Protein AF-J5JBB1-F1 (afdb_monomer_lite)

Organism: Beauveria bassiana (strain ARSEF 2860) (NCBI:txid655819)

Sequence (121 aa):
MDADEDIGGTPPYMPPEYAGGRLRGHLGDVWAAGVTLLIVLRKLKQPVRADYFDLEDVHNEGSEHRSIMNNWLERVAQAKATLDLNEDSIESLVEKMLHEDRSKRISAEEVQKRLLLPDNK

pLDDT: mean 90.48, std 14.46, range [36.69, 98.69]

Radius of gyration: 15.4 Å; chains: 1; bounding box: 36×28×56 Å

Secondary structure (DSSP, 8-state):
--------S-GGG--HHHHHH---SHHHHHHHHHHHHHHHTTSSPPP-GGG---TTGGGSTTSHHHHHHHHHHHHHHHHHTT--TTT-HHHHHHHHHT-SSGGGSPPHHHHHHHHHS----

InterPro domains:
  IPR000719 Protein kinase domain [PF00069] (7-113)
  IPR000719 Protein kinase domain [PS50011] (1-117)
  IPR011009 Protein kinase-like domain superfamily [SSF56112] (8-116)

Structure (mmCIF, N/CA/C/O backbone):
data_AF-J5JBB1-F1
#
_entry.id   AF-J5JBB1-F1
#
loop_
_atom_site.group_PDB
_atom_site.id
_atom_site.type_symbol
_atom_site.label_atom_id
_atom_site.label_alt_id
_atom_site.label_comp_id
_atom_site.label_asym_id
_atom_site.label_entity_id
_atom_site.label_seq_id
_atom_site.pdbx_PDB_ins_code
_atom_site.Cartn_x
_atom_site.Cartn_y
_atom_site.Cartn_z
_atom_site.occupancy
_atom_site.B_iso_or_equiv
_atom_site.auth_seq_id
_atom_site.auth_comp_id
_atom_site.auth_asym_id
_atom_site.auth_atom_id
_atom_site.pdbx_PDB_model_num
ATOM 1 N N . MET A 1 1 ? -4.589 -16.484 -29.857 1.00 36.69 1 MET A N 1
ATOM 2 C CA . MET A 1 1 ? -4.899 -15.045 -29.771 1.00 36.69 1 MET A CA 1
ATOM 3 C C . MET A 1 1 ? -4.692 -14.725 -28.318 1.00 36.69 1 MET A C 1
ATOM 5 O O . MET A 1 1 ? -5.579 -14.964 -27.508 1.00 36.69 1 MET A O 1
ATOM 9 N N . ASP A 1 2 ? -3.448 -14.407 -28.001 1.00 38.59 2 ASP A N 1
ATOM 10 C CA . ASP A 1 2 ? -3.011 -14.117 -26.648 1.00 38.59 2 ASP A CA 1
ATOM 11 C C . ASP A 1 2 ? -3.611 -12.760 -26.306 1.00 38.59 2 ASP A C 1
ATOM 13 O O . ASP A 1 2 ? -3.344 -11.768 -26.983 1.00 38.59 2 ASP A O 1
ATOM 17 N N . ALA A 1 3 ? -4.544 -12.747 -25.358 1.00 42.72 3 ALA A N 1
ATOM 18 C CA . ALA A 1 3 ? -4.923 -11.499 -24.736 1.00 42.72 3 ALA A CA 1
ATOM 19 C C . ALA A 1 3 ? -3.654 -11.012 -24.041 1.00 42.72 3 ALA A C 1
ATOM 21 O O . ALA A 1 3 ? -3.205 -11.657 -23.095 1.00 42.72 3 ALA A O 1
ATOM 22 N N . ASP A 1 4 ? -3.061 -9.933 -24.549 1.00 43.56 4 ASP A N 1
ATOM 23 C CA . ASP A 1 4 ? -2.242 -9.058 -23.724 1.00 43.56 4 ASP A CA 1
ATOM 24 C C . ASP A 1 4 ? -3.078 -8.793 -22.468 1.00 43.56 4 ASP A C 1
ATOM 26 O O . ASP A 1 4 ? -4.082 -8.075 -22.509 1.00 43.56 4 ASP A O 1
ATOM 30 N N . GLU A 1 5 ? -2.752 -9.491 -21.377 1.00 50.41 5 GLU A N 1
ATOM 31 C CA . GLU A 1 5 ? -3.240 -9.159 -20.050 1.00 50.41 5 GLU A CA 1
ATOM 32 C C . GLU A 1 5 ? -2.670 -7.781 -19.762 1.00 50.41 5 GLU A C 1
ATOM 34 O O . GLU A 1 5 ? -1.540 -7.644 -19.298 1.00 50.41 5 GLU A O 1
ATOM 39 N N . ASP A 1 6 ? -3.443 -6.767 -20.140 1.00 54.59 6 ASP A N 1
ATOM 40 C CA . ASP A 1 6 ? -3.139 -5.365 -19.933 1.00 54.59 6 ASP A CA 1
ATOM 41 C C . ASP A 1 6 ? -2.656 -5.225 -18.486 1.00 54.59 6 ASP A C 1
ATOM 43 O O . ASP A 1 6 ? -3.398 -5.526 -17.539 1.00 54.59 6 ASP A O 1
ATOM 47 N N . ILE A 1 7 ? -1.376 -4.883 -18.304 1.00 64.75 7 ILE A N 1
ATOM 48 C CA . ILE A 1 7 ? -0.739 -4.765 -16.991 1.00 64.75 7 ILE A CA 1
ATOM 49 C C . ILE A 1 7 ? -1.318 -3.498 -16.348 1.00 64.75 7 ILE A C 1
ATOM 51 O O . ILE A 1 7 ? -0.702 -2.441 -16.303 1.00 64.75 7 ILE A O 1
ATOM 55 N N . GLY A 1 8 ? -2.561 -3.594 -15.883 1.00 76.69 8 GLY A N 1
ATOM 56 C CA . GLY A 1 8 ? -3.328 -2.489 -15.331 1.00 76.69 8 GLY A CA 1
ATOM 57 C C . GLY A 1 8 ? -3.035 -2.289 -13.851 1.00 76.69 8 GLY A C 1
ATOM 58 O O . GLY A 1 8 ? -2.613 -3.213 -13.151 1.00 76.69 8 GLY A O 1
ATOM 59 N N . GLY A 1 9 ? -3.278 -1.081 -13.359 1.00 84.88 9 GLY A N 1
ATOM 60 C CA . GLY A 1 9 ? -3.105 -0.711 -11.959 1.00 84.88 9 GLY A CA 1
ATOM 61 C C . GLY A 1 9 ? -2.619 0.725 -11.816 1.00 84.88 9 GLY A C 1
ATOM 62 O O . GLY A 1 9 ? -2.216 1.362 -12.787 1.00 84.88 9 GLY A O 1
ATOM 63 N N . THR A 1 10 ? -2.641 1.229 -10.587 1.00 93.94 10 THR A N 1
ATOM 64 C CA . THR A 1 10 ? -2.114 2.557 -10.263 1.00 93.94 10 THR A CA 1
ATOM 65 C C . THR A 1 10 ? -0.826 2.355 -9.460 1.00 93.94 10 THR A C 1
ATOM 67 O O . THR A 1 10 ? -0.921 1.937 -8.305 1.00 93.94 10 THR A O 1
ATOM 70 N N . PRO A 1 11 ? 0.371 2.606 -10.031 1.00 96.12 11 PRO A N 1
ATOM 71 C CA . PRO A 1 11 ? 1.648 2.153 -9.467 1.00 96.12 11 PRO A CA 1
ATOM 72 C C . PRO A 1 11 ? 1.868 2.467 -7.975 1.00 96.12 11 PRO A C 1
ATOM 74 O O . PRO A 1 11 ? 2.176 1.540 -7.226 1.00 96.12 11 PRO A O 1
ATOM 77 N N . PRO A 1 12 ? 1.590 3.687 -7.470 1.00 97.69 12 PRO A N 1
ATOM 78 C CA . PRO A 1 12 ? 1.727 4.002 -6.040 1.00 97.69 12 PRO A CA 1
ATOM 79 C C . PRO A 1 12 ? 0.879 3.146 -5.076 1.00 97.69 12 PRO A C 1
ATOM 81 O O . PRO A 1 12 ? 1.074 3.187 -3.864 1.00 97.69 12 PRO A O 1
ATOM 84 N N . TYR A 1 13 ? -0.087 2.381 -5.575 1.00 97.75 13 TYR A N 1
ATOM 85 C CA . TYR A 1 13 ? -0.957 1.531 -4.762 1.00 97.75 13 TYR A CA 1
ATOM 86 C C . TYR A 1 13 ? -0.578 0.049 -4.846 1.00 97.75 13 TYR A C 1
ATOM 88 O O . TYR A 1 13 ? -1.204 -0.779 -4.185 1.00 97.75 13 TYR A O 1
ATOM 96 N N . MET A 1 14 ? 0.447 -0.296 -5.629 1.00 96.56 14 MET A N 1
ATOM 97 C CA . MET A 1 14 ? 0.916 -1.673 -5.740 1.00 96.56 14 MET A CA 1
ATOM 98 C C . MET A 1 14 ? 1.646 -2.102 -4.458 1.00 96.56 14 MET A C 1
ATOM 100 O O . MET A 1 14 ? 2.406 -1.314 -3.885 1.00 96.56 14 MET A O 1
ATOM 104 N N . PRO A 1 15 ? 1.436 -3.345 -3.996 1.00 96.88 15 PRO A N 1
ATOM 105 C CA . PRO A 1 15 ? 2.068 -3.849 -2.786 1.00 96.88 15 PRO A CA 1
ATOM 106 C C . PRO A 1 15 ? 3.540 -4.231 -3.034 1.00 96.88 15 PRO A C 1
ATOM 108 O O . PRO A 1 15 ? 3.915 -4.495 -4.180 1.00 96.88 15 PRO A O 1
ATOM 111 N N . PRO A 1 16 ? 4.388 -4.311 -1.990 1.00 96.50 16 PRO A N 1
ATOM 112 C CA . PRO A 1 16 ? 5.824 -4.570 -2.133 1.00 96.50 16 PRO A CA 1
ATOM 113 C C . PRO A 1 16 ? 6.124 -5.884 -2.864 1.00 96.50 16 PRO A C 1
ATOM 115 O O . PRO A 1 16 ? 7.029 -5.946 -3.696 1.00 96.50 16 PRO A O 1
ATOM 118 N N . GLU A 1 17 ? 5.319 -6.925 -2.630 1.00 95.31 17 GLU A N 1
ATOM 119 C CA . GLU A 1 17 ? 5.484 -8.224 -3.284 1.00 95.31 17 GLU A CA 1
ATOM 120 C C . GLU A 1 17 ? 5.250 -8.201 -4.805 1.00 95.31 17 GLU A C 1
ATOM 122 O O . GLU A 1 17 ? 5.654 -9.138 -5.502 1.00 95.31 17 GLU A O 1
ATOM 127 N N . TYR A 1 18 ? 4.626 -7.144 -5.341 1.00 94.81 18 TYR A N 1
ATOM 128 C CA . TYR A 1 18 ? 4.424 -7.016 -6.780 1.00 94.81 18 TYR A CA 1
ATOM 129 C C . TYR A 1 18 ? 5.767 -6.999 -7.507 1.00 94.81 18 TYR A C 1
ATOM 131 O O . TYR A 1 18 ? 5.954 -7.707 -8.494 1.00 94.81 18 TYR A O 1
ATOM 139 N N . ALA A 1 19 ? 6.736 -6.274 -6.958 1.00 91.44 19 ALA A N 1
ATOM 140 C CA . ALA A 1 19 ? 8.038 -6.078 -7.564 1.00 91.44 19 ALA A CA 1
ATOM 141 C C . ALA A 1 19 ? 8.788 -7.417 -7.767 1.00 91.44 19 ALA A C 1
ATOM 143 O O . ALA A 1 19 ? 9.354 -7.656 -8.833 1.00 91.44 19 ALA A O 1
ATOM 144 N N . GLY A 1 20 ? 8.748 -8.319 -6.780 1.00 84.19 20 GLY A N 1
ATOM 145 C CA . GLY A 1 20 ? 9.488 -9.591 -6.802 1.00 84.19 20 GLY A CA 1
ATOM 146 C C . GLY A 1 20 ? 8.796 -10.761 -7.510 1.00 84.19 20 GLY A C 1
ATOM 147 O O . GLY A 1 20 ? 9.466 -11.719 -7.879 1.00 84.19 20 GLY A O 1
ATOM 148 N N . GLY A 1 21 ? 7.474 -10.718 -7.705 1.00 83.31 21 GLY A N 1
ATOM 149 C CA . GLY A 1 21 ? 6.751 -11.888 -8.221 1.00 83.31 21 GLY A CA 1
ATOM 150 C C . GLY A 1 21 ? 5.449 -11.603 -8.954 1.00 83.31 21 GLY A C 1
ATOM 151 O O . GLY A 1 21 ? 4.648 -12.522 -9.105 1.00 83.31 21 GLY A O 1
ATOM 152 N N . ARG A 1 22 ? 5.191 -10.348 -9.358 1.00 86.31 22 ARG A N 1
ATOM 153 C CA . ARG A 1 22 ? 3.920 -9.923 -9.981 1.00 86.31 22 ARG A CA 1
ATOM 154 C C . ARG A 1 22 ? 2.695 -10.277 -9.127 1.00 86.31 22 ARG A C 1
ATOM 156 O O . ARG A 1 22 ? 1.583 -10.385 -9.638 1.00 86.31 22 ARG A O 1
ATOM 163 N N . LEU A 1 23 ? 2.885 -10.460 -7.818 1.00 85.38 23 LEU A N 1
ATOM 164 C CA . LEU A 1 23 ? 1.833 -10.936 -6.930 1.00 85.38 23 LEU A CA 1
ATOM 165 C C . LEU A 1 23 ? 0.766 -9.855 -6.741 1.00 85.38 23 LEU A C 1
ATOM 167 O O . LEU A 1 23 ? 1.059 -8.716 -6.380 1.00 85.38 23 LEU A O 1
ATOM 171 N N . ARG A 1 24 ? -0.485 -10.249 -6.990 1.00 81.75 24 ARG A N 1
ATOM 172 C CA . ARG A 1 24 ? -1.697 -9.424 -6.893 1.00 81.75 24 ARG A CA 1
ATOM 173 C C . ARG A 1 24 ? -2.796 -10.175 -6.125 1.00 81.75 24 ARG A C 1
ATOM 175 O O . ARG A 1 24 ? -2.579 -11.271 -5.595 1.00 81.75 24 ARG A O 1
ATOM 182 N N . GLY A 1 25 ? -3.980 -9.572 -6.049 1.00 89.69 25 GLY A N 1
ATOM 183 C CA . GLY A 1 25 ? -5.189 -10.156 -5.467 1.00 89.69 25 GLY A CA 1
ATOM 184 C C . GLY A 1 25 ? -5.588 -9.497 -4.150 1.00 89.69 25 GLY A C 1
ATOM 185 O O . GLY A 1 25 ? -5.061 -8.450 -3.790 1.00 89.69 25 GLY A O 1
ATOM 186 N N . HIS A 1 26 ? -6.474 -10.150 -3.399 1.00 94.88 26 HIS A N 1
ATOM 187 C CA . HIS A 1 26 ? -7.186 -9.537 -2.269 1.00 94.88 26 HIS A CA 1
ATOM 188 C C . HIS A 1 26 ? -6.292 -8.871 -1.213 1.00 94.88 26 HIS A C 1
ATOM 190 O O . HIS A 1 26 ? -6.636 -7.823 -0.680 1.00 94.88 26 HIS A O 1
ATOM 196 N N . LEU A 1 27 ? -5.124 -9.445 -0.911 1.00 96.50 27 LEU A N 1
ATOM 197 C CA . LEU A 1 27 ? -4.185 -8.835 0.039 1.00 96.50 27 LEU A CA 1
ATOM 198 C C . LEU A 1 27 ? -3.459 -7.613 -0.548 1.00 96.50 27 LEU A C 1
ATOM 200 O O . LEU A 1 27 ? -3.069 -6.722 0.202 1.00 96.50 27 LEU A O 1
ATOM 204 N N . GLY A 1 28 ? -3.284 -7.548 -1.868 1.00 96.38 28 GLY A N 1
ATOM 205 C CA . GLY A 1 28 ? -2.816 -6.347 -2.561 1.00 96.38 28 GLY A CA 1
ATOM 206 C C . GLY A 1 28 ? -3.861 -5.230 -2.533 1.00 96.38 28 GLY A C 1
ATOM 207 O O . GLY A 1 28 ? -3.508 -4.081 -2.291 1.00 96.38 28 GLY A O 1
ATOM 208 N N . ASP A 1 29 ? -5.148 -5.566 -2.656 1.00 96.62 29 ASP A N 1
ATOM 209 C CA . ASP A 1 29 ? -6.237 -4.585 -2.525 1.00 96.62 29 ASP A CA 1
ATOM 210 C C . ASP A 1 29 ? -6.288 -3.988 -1.108 1.00 96.62 29 ASP A C 1
ATOM 212 O O . ASP A 1 29 ? -6.469 -2.782 -0.939 1.00 96.62 29 ASP A O 1
ATOM 216 N N . VAL A 1 30 ? -6.057 -4.811 -0.076 1.00 98.25 30 VAL A N 1
ATOM 217 C CA . VAL A 1 30 ? -5.938 -4.339 1.317 1.00 98.25 30 VAL A CA 1
ATOM 218 C C . VAL A 1 30 ? -4.763 -3.374 1.483 1.00 98.25 30 VAL A C 1
ATOM 220 O O . VAL A 1 30 ? -4.909 -2.348 2.148 1.00 98.25 30 VAL A O 1
ATOM 223 N N . TRP A 1 31 ? -3.619 -3.659 0.856 1.00 98.31 31 TRP A N 1
ATOM 224 C CA . TRP A 1 31 ? -2.481 -2.738 0.853 1.00 98.31 31 TRP A CA 1
ATOM 225 C C . TRP A 1 31 ? -2.846 -1.398 0.200 1.00 98.31 31 TRP A C 1
ATOM 227 O O . TRP A 1 31 ? -2.651 -0.343 0.804 1.00 98.31 31 TRP A O 1
ATOM 237 N N . ALA A 1 32 ? -3.436 -1.432 -0.998 1.00 98.25 32 ALA A N 1
ATOM 238 C CA . ALA A 1 32 ? -3.874 -0.238 -1.721 1.00 98.25 32 ALA A CA 1
ATOM 239 C C . ALA A 1 32 ? -4.861 0.612 -0.897 1.00 98.25 32 ALA A C 1
ATOM 241 O O . ALA A 1 32 ? -4.744 1.843 -0.836 1.00 98.25 32 ALA A O 1
ATOM 242 N N . ALA A 1 33 ? -5.801 -0.039 -0.207 1.00 98.06 33 ALA A N 1
ATOM 243 C CA . ALA A 1 33 ? -6.713 0.619 0.720 1.00 98.06 33 ALA A CA 1
ATOM 244 C C . ALA A 1 33 ? -5.967 1.252 1.909 1.00 98.06 33 ALA A C 1
ATOM 246 O O . ALA A 1 33 ? -6.264 2.388 2.275 1.00 98.06 33 ALA A O 1
ATOM 247 N N . GLY A 1 34 ? -4.956 0.581 2.468 1.00 98.38 34 GLY A N 1
ATOM 248 C CA . GLY A 1 34 ? -4.124 1.119 3.550 1.00 98.38 34 GLY A CA 1
ATOM 249 C C . GLY A 1 34 ? -3.354 2.376 3.131 1.00 98.38 34 GLY A C 1
ATOM 250 O O . GLY A 1 34 ? -3.371 3.377 3.847 1.00 98.38 34 GLY A O 1
ATOM 251 N N . VAL A 1 35 ? -2.756 2.374 1.932 1.00 98.69 35 VAL A N 1
ATOM 252 C CA . VAL A 1 35 ? -2.081 3.556 1.359 1.00 98.69 35 VAL A CA 1
ATOM 253 C C . VAL A 1 35 ? -3.074 4.705 1.181 1.00 98.69 35 VAL A C 1
ATOM 255 O O . VAL A 1 35 ? -2.777 5.851 1.516 1.00 98.69 35 VAL A O 1
ATOM 258 N N . THR A 1 36 ? -4.282 4.399 0.705 1.00 98.62 36 THR A N 1
ATOM 259 C CA . THR A 1 36 ? -5.358 5.389 0.563 1.00 98.62 36 THR A CA 1
ATOM 260 C C . THR A 1 36 ? -5.752 5.986 1.915 1.00 98.62 36 THR A C 1
ATOM 262 O O . THR A 1 36 ? -5.894 7.203 2.028 1.00 98.62 36 THR A O 1
ATOM 265 N N . LEU A 1 37 ? -5.870 5.164 2.960 1.00 98.12 37 LEU A N 1
ATOM 266 C CA . LEU A 1 37 ? -6.195 5.633 4.306 1.00 98.12 37 LEU A CA 1
ATOM 267 C C . LEU A 1 37 ? -5.087 6.503 4.905 1.00 98.12 37 LEU A C 1
ATOM 269 O O . LEU A 1 37 ? -5.409 7.528 5.498 1.00 98.12 37 LEU A O 1
ATOM 273 N N . LEU A 1 38 ? -3.803 6.200 4.679 1.00 98.62 38 LEU A N 1
ATOM 274 C CA . LEU A 1 38 ? -2.718 7.110 5.075 1.00 98.62 38 LEU A CA 1
ATOM 275 C C . LEU A 1 38 ? -2.873 8.505 4.450 1.00 98.62 38 LEU A C 1
ATOM 277 O O . LEU A 1 38 ? -2.565 9.507 5.099 1.00 98.62 38 LEU A O 1
ATOM 281 N N . ILE A 1 39 ? -3.361 8.587 3.208 1.00 98.56 39 ILE A N 1
ATOM 282 C CA . ILE A 1 39 ? -3.619 9.864 2.528 1.00 98.56 39 ILE A CA 1
ATOM 283 C C . ILE A 1 39 ? -4.825 10.580 3.144 1.00 98.56 39 ILE A C 1
ATOM 285 O O . ILE A 1 39 ? -4.745 11.772 3.444 1.00 98.56 39 ILE A O 1
ATOM 289 N N . VAL A 1 40 ? -5.926 9.863 3.380 1.00 98.25 40 VAL A N 1
ATOM 290 C CA . VAL A 1 40 ? -7.143 10.419 3.999 1.00 98.25 40 VAL A CA 1
ATOM 291 C C . VAL A 1 40 ? -6.863 10.943 5.412 1.00 98.25 40 VAL A C 1
ATOM 293 O O . VAL A 1 40 ? -7.289 12.046 5.753 1.00 98.25 40 VAL A O 1
ATOM 296 N N . LEU A 1 41 ? -6.071 10.207 6.194 1.00 97.00 41 LEU A N 1
ATOM 297 C CA . LEU A 1 41 ? -5.604 10.587 7.532 1.00 97.00 41 LEU A CA 1
ATOM 298 C C . LEU A 1 41 ? -4.498 11.656 7.504 1.00 97.00 41 LEU A C 1
ATOM 300 O O . LEU A 1 41 ? -4.020 12.084 8.551 1.00 97.00 41 LEU A O 1
ATOM 304 N N . ARG A 1 42 ? -4.085 12.108 6.311 1.00 97.69 42 ARG A N 1
ATOM 305 C CA . ARG A 1 42 ? -3.044 13.125 6.083 1.00 97.69 42 ARG A CA 1
ATOM 306 C C . ARG A 1 42 ? -1.659 12.748 6.625 1.00 97.69 42 ARG A C 1
ATOM 308 O O . ARG A 1 42 ? -0.810 13.623 6.785 1.00 97.69 42 ARG A O 1
ATOM 315 N N . LYS A 1 43 ? -1.411 11.456 6.853 1.00 98.19 43 LYS A N 1
ATOM 316 C CA . LYS A 1 43 ? -0.101 10.897 7.233 1.00 98.19 43 LYS A CA 1
ATOM 317 C C . LYS A 1 43 ? 0.828 10.780 6.027 1.00 98.19 43 LYS A C 1
ATOM 319 O O . LYS A 1 43 ? 2.042 10.882 6.160 1.00 98.19 43 LYS A O 1
ATOM 324 N N . LEU A 1 44 ? 0.253 10.609 4.835 1.00 98.38 44 LEU A N 1
ATOM 325 C CA . LEU A 1 44 ? 0.973 10.532 3.569 1.00 98.38 44 LEU A CA 1
ATOM 326 C C . LEU A 1 44 ? 0.405 11.549 2.573 1.00 98.38 44 LEU A C 1
ATOM 328 O O . LEU A 1 44 ? -0.805 11.702 2.433 1.00 98.38 44 LEU A O 1
ATOM 332 N N . LYS A 1 45 ? 1.273 12.260 1.850 1.00 97.75 45 LYS A N 1
ATOM 333 C CA . LYS A 1 45 ? 0.828 13.114 0.737 1.00 97.75 45 LYS A CA 1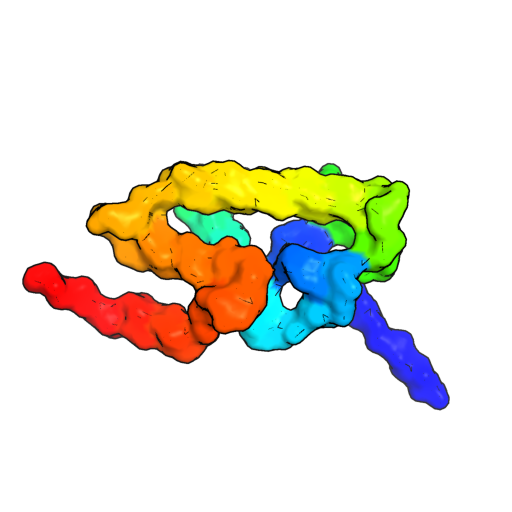
ATOM 334 C C . LYS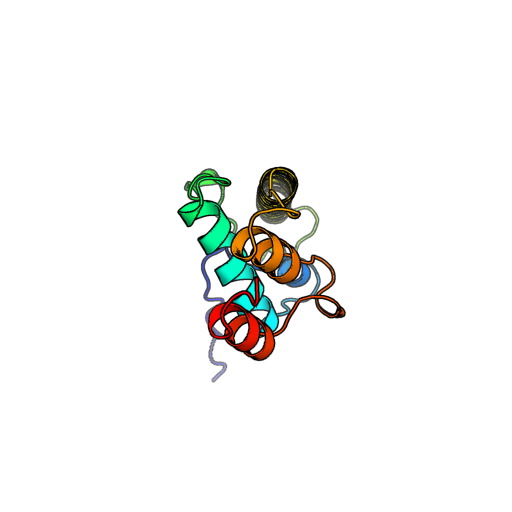 A 1 45 ? 0.408 12.246 -0.447 1.00 97.75 45 LYS A C 1
ATOM 336 O O . LYS A 1 45 ? 1.049 11.233 -0.714 1.00 97.75 45 LYS A O 1
ATOM 341 N N . GLN A 1 46 ? -0.609 12.690 -1.184 1.00 96.81 46 GLN A N 1
ATOM 342 C CA . GLN A 1 46 ? -1.018 12.044 -2.433 1.00 96.81 46 GLN A CA 1
ATOM 343 C C . GLN A 1 46 ? 0.177 11.864 -3.389 1.00 96.81 46 GLN A C 1
ATOM 345 O O . GLN A 1 46 ? 1.049 12.744 -3.432 1.00 96.81 46 GLN A O 1
ATOM 350 N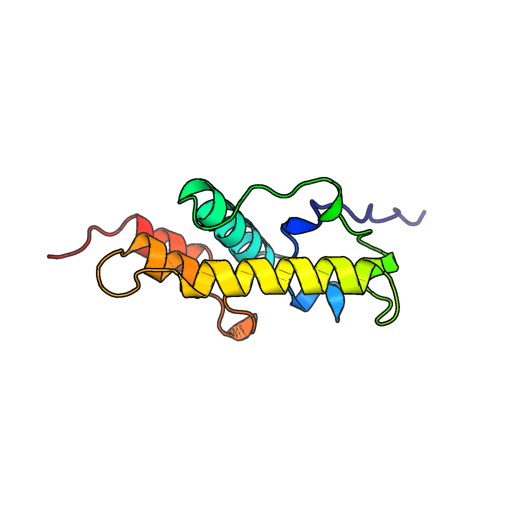 N . PRO A 1 47 ? 0.230 10.754 -4.144 1.00 96.94 47 PRO A N 1
ATOM 351 C CA . PRO A 1 47 ? 1.309 10.527 -5.090 1.00 96.94 47 PRO A CA 1
ATOM 352 C C . PRO A 1 47 ? 1.306 11.601 -6.177 1.00 96.94 47 PRO A C 1
ATOM 354 O O . PRO A 1 47 ? 0.255 12.016 -6.672 1.00 96.94 47 PRO A O 1
ATOM 357 N N . VAL A 1 48 ? 2.497 12.036 -6.566 1.00 96.12 48 VAL A N 1
ATOM 358 C CA . VAL A 1 48 ? 2.708 12.922 -7.718 1.00 96.12 48 VAL A CA 1
ATOM 359 C C . VAL A 1 48 ? 3.267 12.121 -8.885 1.00 96.12 48 VAL A C 1
ATOM 361 O O . VAL A 1 48 ? 3.652 10.974 -8.714 1.00 96.12 48 VAL A O 1
ATOM 364 N N . ARG A 1 49 ? 3.366 12.716 -10.080 1.00 93.62 49 ARG A N 1
ATOM 365 C CA . ARG A 1 49 ? 3.876 12.026 -11.281 1.00 93.62 49 ARG A CA 1
ATOM 366 C C . ARG A 1 49 ? 5.226 11.324 -11.064 1.00 93.62 49 ARG A C 1
ATOM 368 O O . ARG A 1 49 ? 5.424 10.253 -11.616 1.00 93.62 49 ARG A O 1
ATOM 375 N N . ALA A 1 50 ? 6.118 11.903 -10.259 1.00 93.31 50 ALA A N 1
ATOM 376 C CA . ALA A 1 50 ? 7.423 11.314 -9.941 1.00 93.31 50 ALA A CA 1
ATOM 377 C C . ALA A 1 50 ? 7.338 9.996 -9.143 1.00 93.31 50 ALA A C 1
ATOM 379 O O . ALA A 1 50 ? 8.310 9.256 -9.095 1.00 93.31 50 ALA A O 1
ATOM 380 N N . ASP A 1 51 ? 6.182 9.699 -8.545 1.00 96.00 51 ASP A N 1
ATOM 381 C CA . ASP A 1 51 ? 5.928 8.469 -7.790 1.00 96.00 51 ASP A CA 1
ATOM 382 C C . ASP A 1 51 ? 5.361 7.343 -8.673 1.00 96.00 51 ASP A C 1
ATOM 384 O O . ASP A 1 51 ? 5.124 6.234 -8.195 1.00 96.00 51 ASP A O 1
ATOM 388 N N . TYR A 1 52 ? 5.104 7.616 -9.957 1.00 96.38 52 TYR A N 1
ATOM 389 C CA . TYR A 1 52 ? 4.579 6.628 -10.893 1.00 96.38 52 TYR A CA 1
ATOM 390 C C . TYR A 1 52 ? 5.735 5.881 -11.547 1.00 96.38 52 TYR A C 1
ATOM 392 O O . TYR A 1 52 ? 6.603 6.477 -12.183 1.00 96.38 52 TYR A O 1
ATOM 400 N N . PHE A 1 53 ? 5.704 4.563 -11.412 1.00 95.94 53 PHE A N 1
ATOM 401 C CA . PHE A 1 53 ? 6.639 3.648 -12.045 1.00 95.94 53 PHE A CA 1
ATOM 402 C C . PHE A 1 53 ? 5.926 2.778 -13.077 1.00 95.94 53 PHE A C 1
ATOM 404 O O . PHE A 1 53 ? 4.720 2.549 -12.987 1.00 95.94 53 PHE A O 1
ATOM 411 N N . ASP A 1 54 ? 6.678 2.297 -14.058 1.00 95.44 54 ASP A N 1
ATOM 412 C CA . ASP A 1 54 ? 6.173 1.366 -15.052 1.00 95.44 54 ASP A CA 1
ATOM 413 C C . ASP A 1 54 ? 5.946 -0.012 -14.416 1.00 95.44 54 ASP A C 1
ATOM 415 O O . ASP A 1 54 ? 6.826 -0.552 -13.744 1.00 95.44 54 ASP A O 1
ATOM 419 N N . LEU A 1 55 ? 4.745 -0.567 -14.582 1.00 93.44 55 LEU A N 1
ATOM 420 C CA . LEU A 1 55 ? 4.350 -1.819 -13.935 1.00 93.44 55 LEU A CA 1
ATOM 421 C C . LEU A 1 55 ? 5.009 -3.058 -14.545 1.00 93.44 55 LEU A C 1
ATOM 423 O O . LEU A 1 55 ? 4.928 -4.121 -13.930 1.00 93.44 55 LEU A O 1
ATOM 427 N N . GLU A 1 56 ? 5.618 -2.944 -15.721 1.00 93.25 56 GLU A N 1
ATOM 428 C CA . GLU A 1 56 ? 6.348 -4.018 -16.380 1.00 93.25 56 GLU A CA 1
ATOM 429 C C . GLU A 1 56 ? 7.846 -3.932 -16.064 1.00 93.25 56 GLU A C 1
ATOM 431 O O . GLU A 1 56 ? 8.441 -4.913 -15.606 1.00 93.25 56 GLU A O 1
ATOM 436 N N . ASP A 1 57 ? 8.450 -2.751 -16.210 1.00 94.56 57 ASP A N 1
ATOM 437 C CA . ASP A 1 57 ? 9.887 -2.563 -15.971 1.00 94.56 57 ASP A CA 1
ATOM 438 C C . ASP A 1 57 ? 10.245 -2.520 -14.479 1.00 94.56 57 ASP A C 1
ATOM 440 O O . ASP A 1 57 ? 11.401 -2.714 -14.094 1.00 94.56 57 ASP A O 1
ATOM 444 N N . VAL A 1 58 ? 9.259 -2.363 -13.587 1.00 95.12 58 VAL A N 1
ATOM 445 C CA . VAL A 1 58 ? 9.509 -2.504 -12.149 1.00 95.12 58 VAL A CA 1
ATOM 446 C C . VAL A 1 58 ? 10.084 -3.874 -11.814 1.00 95.12 58 VAL A C 1
ATOM 448 O O . VAL A 1 58 ? 10.822 -3.974 -10.848 1.00 95.12 58 VAL A O 1
ATOM 451 N N . HIS A 1 59 ? 9.827 -4.930 -12.592 1.00 93.38 59 HIS A N 1
ATOM 452 C CA . HIS A 1 59 ? 10.343 -6.278 -12.315 1.00 93.38 59 HIS A CA 1
ATOM 453 C C . HIS A 1 59 ? 11.850 -6.431 -12.543 1.00 93.38 59 HIS A C 1
ATOM 455 O O . HIS A 1 59 ? 12.451 -7.356 -12.001 1.00 93.38 59 HIS A O 1
ATOM 461 N N . ASN A 1 60 ? 12.470 -5.506 -13.268 1.00 94.94 60 ASN A N 1
ATOM 462 C CA . ASN A 1 60 ? 13.913 -5.434 -13.405 1.00 94.94 60 ASN A CA 1
ATOM 463 C C . ASN A 1 60 ? 14.519 -4.766 -12.160 1.00 94.94 60 ASN A C 1
ATOM 465 O O . ASN A 1 60 ? 14.318 -3.579 -11.929 1.00 94.94 60 ASN A O 1
ATOM 469 N N . GLU A 1 61 ? 15.262 -5.514 -11.339 1.00 93.06 61 GLU A N 1
ATOM 470 C CA . GLU A 1 61 ? 15.804 -5.005 -10.067 1.00 93.06 61 GLU A CA 1
ATOM 471 C C . GLU A 1 61 ? 16.721 -3.781 -10.227 1.00 93.06 61 GLU A C 1
ATOM 473 O O . GLU A 1 61 ? 16.812 -2.960 -9.317 1.00 93.06 61 GLU A O 1
ATOM 478 N N . GLY A 1 62 ? 17.378 -3.639 -11.381 1.00 95.00 62 GLY A N 1
ATOM 479 C CA . GLY A 1 62 ? 18.258 -2.508 -11.676 1.00 95.00 62 GLY A CA 1
ATOM 480 C C . GLY A 1 62 ? 17.563 -1.303 -12.312 1.00 95.00 62 GLY A C 1
ATOM 481 O O . GLY A 1 62 ? 18.244 -0.322 -12.609 1.00 95.00 62 GLY A O 1
ATOM 482 N N . SER A 1 63 ? 16.253 -1.362 -12.575 1.00 97.12 63 SER A N 1
ATOM 483 C CA . SER A 1 63 ? 15.559 -0.284 -13.282 1.00 97.12 63 SER A CA 1
ATOM 484 C C . SER A 1 63 ? 15.330 0.954 -12.415 1.00 97.12 63 SER A C 1
ATOM 486 O O . SER A 1 63 ? 15.233 0.908 -11.181 1.00 97.12 63 SER A O 1
ATOM 488 N N . GLU A 1 64 ? 15.181 2.099 -13.082 1.00 97.69 64 GLU A N 1
ATOM 489 C CA . GLU A 1 64 ? 14.722 3.324 -12.427 1.00 97.69 64 GLU A CA 1
ATOM 490 C C . GLU A 1 64 ? 13.325 3.115 -11.823 1.00 97.69 64 GLU A C 1
ATOM 492 O O . GLU A 1 64 ? 13.058 3.559 -10.710 1.00 97.69 64 GLU A O 1
ATOM 497 N N . HIS A 1 65 ? 12.458 2.352 -12.494 1.00 97.25 65 HIS A N 1
ATOM 498 C CA . HIS A 1 65 ? 11.111 2.040 -12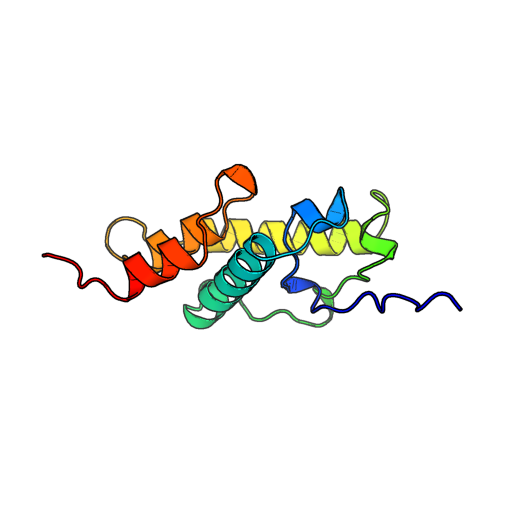.020 1.00 97.25 65 HIS A CA 1
ATOM 499 C C . HIS A 1 65 ? 11.107 1.207 -10.733 1.00 97.25 65 HIS A C 1
ATOM 501 O O . HIS A 1 65 ? 10.323 1.501 -9.826 1.00 97.25 65 HIS A O 1
ATOM 507 N N . ARG A 1 66 ? 12.037 0.252 -10.583 1.00 97.31 66 ARG A N 1
ATOM 508 C CA . ARG A 1 66 ? 12.285 -0.418 -9.298 1.00 97.31 66 ARG A CA 1
ATOM 509 C C . ARG A 1 66 ? 12.682 0.575 -8.212 1.00 97.31 66 ARG A C 1
ATOM 511 O O . ARG A 1 66 ? 12.152 0.515 -7.103 1.00 97.31 66 ARG A O 1
ATOM 518 N N . SER A 1 67 ? 13.591 1.493 -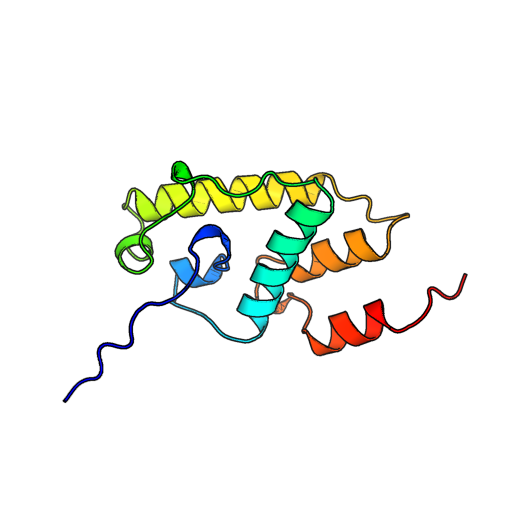8.524 1.00 98.12 67 SER A N 1
ATOM 519 C CA . SER A 1 67 ? 14.052 2.505 -7.569 1.00 98.12 67 SER A CA 1
ATOM 520 C C . SER A 1 67 ? 12.928 3.463 -7.155 1.00 98.12 67 SER A C 1
ATOM 522 O O . SER A 1 67 ? 12.784 3.757 -5.971 1.00 98.12 67 SER A O 1
ATOM 524 N N . ILE A 1 68 ? 12.081 3.895 -8.096 1.00 98.38 68 ILE A N 1
ATOM 525 C CA . ILE A 1 68 ? 10.899 4.726 -7.823 1.00 98.38 68 ILE A CA 1
ATOM 526 C C . ILE A 1 68 ? 9.927 3.985 -6.898 1.00 98.38 68 ILE A C 1
ATOM 528 O O . ILE A 1 68 ? 9.496 4.556 -5.896 1.00 98.38 68 ILE A O 1
ATOM 532 N N . MET A 1 69 ? 9.625 2.711 -7.178 1.00 97.75 69 MET A N 1
ATOM 533 C CA . MET A 1 69 ? 8.764 1.905 -6.307 1.00 97.75 69 MET A CA 1
ATOM 534 C C . MET A 1 69 ? 9.347 1.789 -4.894 1.00 97.75 69 MET A C 1
ATOM 536 O O . MET A 1 69 ? 8.634 2.036 -3.925 1.00 97.75 69 MET A O 1
ATOM 540 N N . ASN A 1 70 ? 10.637 1.475 -4.762 1.00 97.75 70 ASN A N 1
ATOM 541 C CA . ASN A 1 70 ? 11.293 1.358 -3.457 1.00 97.75 70 ASN A CA 1
ATOM 542 C C . ASN A 1 70 ? 11.257 2.681 -2.675 1.00 97.75 70 ASN A C 1
ATOM 544 O O . ASN A 1 70 ? 10.912 2.686 -1.496 1.00 97.75 70 ASN A O 1
ATOM 548 N N . ASN A 1 71 ? 11.527 3.811 -3.334 1.00 98.38 71 ASN A N 1
ATOM 549 C CA . ASN A 1 71 ? 11.440 5.137 -2.715 1.00 98.38 71 ASN A CA 1
ATOM 550 C C . ASN A 1 71 ? 10.011 5.472 -2.259 1.00 98.38 71 ASN A C 1
ATOM 552 O O . ASN A 1 71 ? 9.812 6.097 -1.216 1.00 98.38 71 ASN A O 1
ATOM 556 N N . TRP A 1 72 ? 9.001 5.067 -3.030 1.00 98.31 72 TRP A N 1
ATOM 557 C CA . TRP A 1 72 ? 7.608 5.231 -2.632 1.00 98.31 72 TRP A CA 1
ATOM 558 C C . TRP A 1 72 ? 7.248 4.352 -1.425 1.00 98.31 72 TRP A C 1
ATOM 560 O O . TRP A 1 72 ? 6.641 4.843 -0.473 1.00 98.31 72 TRP A O 1
ATOM 570 N N . LEU A 1 73 ? 7.660 3.082 -1.421 1.00 98.19 73 LEU A N 1
ATOM 571 C CA . LEU A 1 73 ? 7.446 2.165 -0.296 1.00 98.19 73 LEU A CA 1
ATOM 572 C C . LEU A 1 73 ? 8.116 2.668 0.989 1.00 98.19 73 LEU A C 1
ATOM 574 O O . LEU A 1 73 ? 7.506 2.611 2.054 1.00 98.19 73 LEU A O 1
ATOM 578 N N . GLU A 1 74 ? 9.313 3.244 0.885 1.00 98.44 74 GLU A N 1
ATOM 579 C CA . GLU A 1 74 ? 10.009 3.899 1.997 1.00 98.44 74 GLU A CA 1
ATOM 580 C C . GLU A 1 74 ? 9.170 5.052 2.579 1.00 98.44 74 GLU A C 1
ATOM 582 O O . GLU A 1 74 ? 8.989 5.154 3.792 1.00 98.44 74 GLU A O 1
ATOM 587 N N . ARG A 1 75 ? 8.555 5.889 1.731 1.00 98.44 75 ARG A N 1
ATOM 588 C CA . ARG A 1 75 ? 7.640 6.952 2.189 1.00 98.44 75 ARG A CA 1
ATOM 589 C C . ARG A 1 75 ? 6.392 6.394 2.875 1.00 98.44 75 ARG A C 1
ATOM 591 O O . ARG A 1 75 ? 5.927 6.980 3.852 1.00 98.44 75 ARG A O 1
ATOM 598 N N . VAL A 1 76 ? 5.841 5.285 2.377 1.00 98.56 76 VAL A N 1
ATOM 599 C CA . VAL A 1 76 ? 4.717 4.586 3.024 1.00 98.56 76 VAL A CA 1
ATOM 600 C C . VAL A 1 76 ? 5.139 4.067 4.402 1.00 98.56 76 VAL A C 1
ATOM 602 O O . VAL A 1 76 ? 4.409 4.273 5.371 1.00 98.56 76 VAL A O 1
ATOM 605 N N . ALA A 1 77 ? 6.324 3.462 4.519 1.00 98.50 77 ALA A N 1
ATOM 606 C CA . ALA A 1 77 ? 6.867 2.980 5.788 1.00 98.50 77 ALA A CA 1
ATOM 607 C C . ALA A 1 77 ? 7.090 4.126 6.791 1.00 98.50 77 ALA A C 1
ATOM 609 O O . ALA A 1 77 ? 6.683 4.022 7.949 1.00 98.50 77 ALA A O 1
ATOM 610 N N . GLN A 1 78 ? 7.641 5.253 6.335 1.00 98.50 78 GLN A N 1
ATOM 611 C CA . GLN A 1 78 ? 7.820 6.458 7.149 1.00 98.50 78 GLN A CA 1
ATOM 612 C C . GLN A 1 78 ? 6.483 7.030 7.631 1.00 98.50 78 GLN A C 1
ATOM 614 O O . GLN A 1 78 ? 6.349 7.355 8.807 1.00 98.50 78 GLN A O 1
ATOM 619 N N . ALA A 1 79 ? 5.467 7.105 6.765 1.00 98.44 79 ALA A N 1
ATOM 620 C CA . ALA A 1 79 ? 4.127 7.534 7.164 1.00 98.44 79 ALA A CA 1
ATOM 621 C C . ALA A 1 79 ? 3.497 6.563 8.178 1.00 98.44 79 ALA A C 1
ATOM 623 O O . ALA A 1 79 ? 2.943 7.008 9.185 1.00 98.44 79 ALA A O 1
ATOM 624 N N . LYS A 1 80 ? 3.642 5.247 7.967 1.00 97.94 80 LYS A N 1
ATOM 625 C CA . LYS A 1 80 ? 3.176 4.208 8.900 1.00 97.94 80 LYS A CA 1
ATOM 626 C C . LYS A 1 80 ? 3.813 4.352 10.288 1.00 97.94 80 LYS A C 1
ATOM 628 O O . LYS A 1 80 ? 3.135 4.152 11.288 1.00 97.94 80 LYS A O 1
ATOM 633 N N . ALA A 1 81 ? 5.079 4.757 10.370 1.00 97.81 81 ALA A N 1
ATOM 634 C CA . ALA A 1 81 ? 5.769 4.981 11.644 1.00 97.81 81 ALA A CA 1
ATOM 635 C C . ALA A 1 81 ? 5.230 6.182 12.453 1.00 97.81 81 ALA A C 1
ATOM 637 O O . ALA A 1 81 ? 5.556 6.316 13.629 1.00 97.81 81 ALA A O 1
ATOM 638 N N . THR A 1 82 ? 4.406 7.048 11.849 1.00 97.81 82 THR A N 1
ATOM 639 C CA . THR A 1 82 ? 3.766 8.199 12.523 1.00 97.81 82 THR A CA 1
ATOM 640 C C . THR A 1 82 ? 2.353 7.907 13.039 1.00 97.81 82 THR A C 1
ATOM 642 O O . THR A 1 82 ? 1.636 8.828 13.448 1.00 97.81 82 THR A O 1
ATOM 645 N N . LEU A 1 83 ? 1.922 6.647 12.965 1.00 97.69 83 LEU A N 1
ATOM 646 C CA . LEU A 1 83 ? 0.604 6.226 13.419 1.00 97.69 83 LEU A CA 1
ATOM 647 C C . LEU A 1 83 ? 0.538 6.145 14.955 1.00 97.69 83 LEU A C 1
ATOM 649 O O . LEU A 1 83 ? 1.457 5.632 15.594 1.00 97.69 83 LEU A O 1
ATOM 653 N N . ASP A 1 84 ? -0.557 6.622 15.540 1.00 94.69 84 ASP A N 1
ATOM 654 C CA . ASP A 1 84 ? -0.905 6.433 16.947 1.00 94.69 84 ASP A CA 1
ATOM 655 C C . ASP A 1 84 ? -1.630 5.098 17.121 1.00 94.69 84 ASP A C 1
ATOM 657 O O . ASP A 1 84 ? -2.828 4.959 16.885 1.00 94.69 84 ASP A O 1
ATOM 661 N N . LEU A 1 85 ? -0.875 4.082 17.528 1.00 92.38 85 LEU A N 1
ATOM 662 C CA . LEU A 1 85 ? -1.385 2.717 17.642 1.00 92.38 85 LEU A CA 1
ATOM 663 C C . LEU A 1 85 ? -2.098 2.438 18.973 1.00 92.38 85 LEU A C 1
ATOM 665 O O . LEU A 1 85 ? -2.690 1.364 19.113 1.00 92.38 85 LEU A O 1
ATOM 669 N N . ASN A 1 86 ? -2.004 3.351 19.946 1.00 88.31 86 ASN A N 1
ATOM 670 C CA . ASN A 1 86 ? -2.523 3.143 21.298 1.00 88.31 86 ASN A CA 1
ATOM 671 C C . ASN A 1 86 ? -3.921 3.735 21.472 1.00 88.31 86 ASN A C 1
ATOM 673 O O . ASN A 1 86 ? -4.742 3.146 22.176 1.00 88.31 86 ASN A O 1
ATOM 677 N N . GLU A 1 87 ? -4.183 4.889 20.856 1.00 84.00 87 GLU A N 1
ATOM 678 C CA . GLU A 1 87 ? -5.430 5.631 21.069 1.00 84.00 87 GLU A CA 1
ATOM 679 C C . GLU A 1 87 ? -6.365 5.627 19.853 1.00 84.00 87 GLU A C 1
ATOM 681 O O . GLU A 1 87 ? -7.573 5.811 20.028 1.00 84.00 87 GLU A O 1
ATOM 686 N N . ASP A 1 88 ? -5.849 5.362 18.646 1.00 87.69 88 ASP A N 1
ATOM 687 C CA . ASP A 1 88 ? -6.628 5.392 17.405 1.00 87.69 88 ASP A CA 1
ATOM 688 C C . ASP A 1 88 ? -6.790 3.986 16.790 1.00 87.69 88 ASP A C 1
ATOM 690 O O . ASP A 1 88 ? -5.860 3.362 16.263 1.00 87.69 88 ASP A O 1
ATOM 694 N N . SER A 1 89 ? -8.022 3.470 16.855 1.00 91.12 89 SER A N 1
ATOM 695 C CA . SER A 1 89 ? -8.386 2.147 16.339 1.00 91.12 89 SER A CA 1
ATOM 696 C C . SER A 1 89 ? -8.295 2.055 14.810 1.00 91.12 89 SER A C 1
ATOM 698 O O . SER A 1 89 ? -7.987 0.979 14.285 1.00 91.12 89 SER A O 1
ATOM 700 N N . ILE A 1 90 ? -8.472 3.167 14.087 1.00 94.12 90 ILE A N 1
ATOM 701 C CA . ILE A 1 90 ? -8.311 3.235 12.630 1.00 94.12 90 ILE A CA 1
ATOM 702 C C . ILE A 1 90 ? -6.829 3.218 12.265 1.00 94.12 90 ILE A C 1
ATOM 704 O O . ILE A 1 90 ? -6.431 2.448 11.391 1.00 94.12 90 ILE A O 1
ATOM 708 N N . GLU A 1 91 ? -5.986 3.996 12.941 1.00 96.56 91 GLU A N 1
ATOM 709 C CA . GLU A 1 91 ? -4.539 3.992 12.692 1.00 96.56 91 GLU A CA 1
ATOM 710 C C . GLU A 1 91 ? -3.912 2.627 13.030 1.00 96.56 91 GLU A C 1
ATOM 712 O O . GLU A 1 91 ? -3.144 2.078 12.233 1.00 96.56 91 GLU A O 1
ATOM 717 N N . SER A 1 92 ? -4.341 1.995 14.129 1.00 95.38 92 SER A N 1
ATOM 718 C CA . SER A 1 92 ? -3.972 0.611 14.471 1.00 95.38 92 SER A CA 1
ATOM 719 C C . SER A 1 92 ? -4.428 -0.418 13.428 1.00 95.38 92 SER A C 1
ATOM 721 O O . SER A 1 92 ? -3.818 -1.484 13.278 1.00 95.38 92 SER A O 1
ATOM 723 N N . LEU A 1 93 ? -5.517 -0.144 12.706 1.00 96.25 93 LEU A N 1
ATOM 724 C CA . LEU A 1 93 ? -5.990 -0.993 11.616 1.00 96.25 93 LEU A CA 1
ATOM 725 C C . LEU A 1 93 ? -5.164 -0.789 10.341 1.00 96.25 93 LEU A C 1
ATOM 727 O O . LEU A 1 93 ? -4.760 -1.774 9.722 1.00 96.25 93 LEU A O 1
ATOM 731 N N . VAL A 1 94 ? -4.867 0.465 9.985 1.00 97.88 94 VAL A N 1
ATOM 732 C CA . VAL A 1 94 ? -4.037 0.828 8.824 1.00 97.88 94 VAL A CA 1
ATOM 733 C C . VAL A 1 94 ? -2.646 0.202 8.918 1.00 97.88 94 VAL A C 1
ATOM 735 O O . VAL A 1 94 ? -2.146 -0.316 7.919 1.00 97.88 94 VAL A O 1
ATOM 738 N N . GLU A 1 95 ? -2.046 0.170 10.110 1.00 97.88 95 GLU A N 1
ATOM 739 C CA . GLU A 1 95 ? -0.764 -0.505 10.349 1.00 97.88 95 GLU A CA 1
ATOM 740 C C . GLU A 1 95 ? -0.796 -1.972 9.880 1.00 97.88 95 GLU A C 1
ATOM 742 O O . GLU A 1 95 ? 0.060 -2.391 9.096 1.00 97.88 95 GLU A O 1
ATOM 747 N N . LYS A 1 96 ? -1.851 -2.713 10.247 1.00 97.81 96 LYS A N 1
ATOM 748 C CA . LYS A 1 96 ? -2.027 -4.133 9.893 1.00 97.81 96 LYS A CA 1
ATOM 749 C C . LYS A 1 96 ? -2.312 -4.347 8.406 1.00 97.81 96 LYS A C 1
ATOM 751 O O . LYS A 1 96 ? -1.952 -5.386 7.846 1.00 97.81 96 LYS A O 1
ATOM 756 N N . MET A 1 97 ? -2.974 -3.384 7.761 1.00 98.44 97 MET A N 1
ATOM 757 C CA . MET A 1 97 ? -3.225 -3.387 6.312 1.00 98.44 97 MET A CA 1
ATOM 758 C C . MET A 1 97 ? -1.932 -3.202 5.511 1.00 98.44 97 MET A C 1
ATOM 760 O O . MET A 1 97 ? -1.804 -3.742 4.414 1.00 98.44 97 MET A O 1
ATOM 764 N N . LEU A 1 98 ? -0.957 -2.488 6.077 1.00 98.44 98 LEU A N 1
ATOM 765 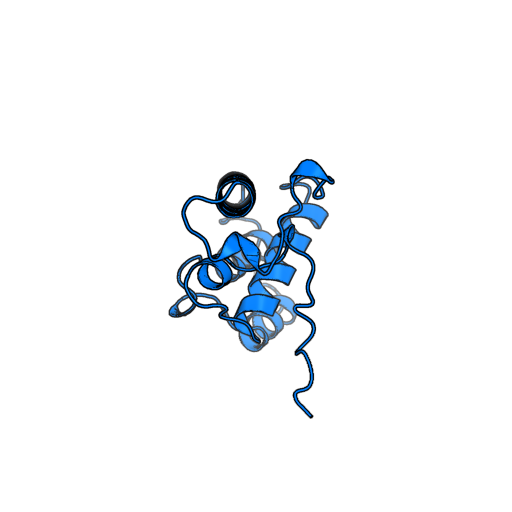C CA . LEU A 1 98 ? 0.335 -2.164 5.467 1.00 98.44 98 LEU A CA 1
ATOM 766 C C . LEU A 1 98 ? 1.481 -3.035 6.001 1.00 98.44 98 LEU A C 1
ATOM 768 O O . LEU A 1 98 ? 2.638 -2.604 6.089 1.00 98.44 98 LEU A O 1
ATOM 772 N N . HIS A 1 99 ? 1.172 -4.281 6.362 1.00 97.88 99 HIS A N 1
ATOM 773 C CA . HIS A 1 99 ? 2.199 -5.266 6.666 1.00 97.88 99 HIS A CA 1
ATOM 774 C C . HIS A 1 99 ? 2.919 -5.688 5.369 1.00 97.88 99 HIS A C 1
ATOM 776 O O . HIS A 1 99 ? 2.279 -6.097 4.392 1.00 97.88 99 HIS A O 1
ATOM 782 N N . GLU A 1 100 ? 4.252 -5.580 5.353 1.00 95.38 100 GLU A N 1
ATOM 783 C CA . GLU A 1 100 ? 5.091 -5.883 4.179 1.00 95.38 100 GLU A CA 1
ATOM 784 C C . GLU A 1 100 ? 5.067 -7.371 3.836 1.00 95.38 100 GLU A C 1
ATOM 786 O O . GLU A 1 100 ? 4.838 -7.751 2.692 1.00 95.38 100 GLU A O 1
ATOM 791 N N . ASP A 1 101 ? 5.222 -8.225 4.850 1.00 94.69 101 ASP A N 1
ATOM 792 C CA . ASP A 1 101 ? 4.987 -9.660 4.709 1.00 94.69 101 ASP A CA 1
ATOM 793 C C . ASP A 1 101 ? 3.496 -9.908 4.445 1.00 94.69 101 ASP A C 1
ATOM 795 O O . ASP A 1 101 ? 2.661 -9.813 5.350 1.00 94.69 101 ASP A O 1
ATOM 799 N N . ARG A 1 102 ? 3.179 -10.239 3.190 1.00 94.88 102 ARG A N 1
ATOM 800 C CA . ARG A 1 102 ? 1.825 -10.539 2.713 1.00 94.88 102 ARG A CA 1
ATOM 801 C C . ARG A 1 102 ? 1.111 -11.567 3.589 1.00 94.88 102 ARG A C 1
ATOM 803 O O . ARG A 1 102 ? -0.093 -11.449 3.774 1.00 94.88 102 ARG A O 1
ATOM 810 N N . SER A 1 103 ? 1.819 -12.555 4.142 1.00 94.06 103 SER A N 1
ATOM 811 C CA . SER A 1 103 ? 1.203 -13.609 4.963 1.00 94.06 103 SER A CA 1
ATOM 812 C C . SER A 1 103 ? 0.711 -13.115 6.329 1.00 94.06 103 SER A C 1
ATOM 814 O O . SER A 1 103 ? -0.164 -13.737 6.926 1.00 94.06 103 SER A O 1
ATOM 816 N N . LYS A 1 104 ? 1.244 -11.985 6.804 1.00 96.94 104 LYS A N 1
ATOM 817 C CA . LYS A 1 104 ? 0.866 -11.335 8.068 1.00 96.94 104 LYS A CA 1
ATOM 818 C C . LYS A 1 104 ? -0.107 -10.173 7.870 1.00 96.94 104 LYS A C 1
ATOM 820 O O . LYS A 1 104 ? -0.607 -9.624 8.849 1.00 96.94 104 LYS A O 1
ATOM 825 N N . ARG A 1 105 ? -0.378 -9.790 6.618 1.00 97.62 105 ARG A N 1
ATOM 826 C CA . ARG A 1 105 ? -1.316 -8.720 6.280 1.00 97.62 105 ARG A CA 1
ATOM 827 C C . ARG A 1 105 ? -2.740 -9.155 6.610 1.00 97.62 105 ARG A C 1
ATOM 829 O O . ARG A 1 105 ? -3.171 -10.247 6.242 1.00 97.62 105 ARG A O 1
ATOM 836 N N . ILE A 1 106 ? -3.468 -8.284 7.298 1.00 97.38 106 ILE A N 1
ATOM 837 C CA . ILE A 1 106 ? -4.873 -8.508 7.648 1.00 97.38 106 ILE A CA 1
ATOM 838 C C . ILE A 1 106 ? -5.734 -8.716 6.388 1.00 97.38 106 ILE A C 1
ATOM 840 O O . ILE A 1 106 ? -5.468 -8.136 5.336 1.00 97.38 106 ILE A O 1
ATOM 844 N N . SER A 1 107 ? -6.778 -9.542 6.478 1.00 97.19 107 SER A N 1
ATOM 845 C CA . SER A 1 107 ? -7.722 -9.736 5.374 1.00 97.19 107 SER A CA 1
ATOM 846 C C . SER A 1 107 ? -8.775 -8.624 5.333 1.00 97.19 107 SER A C 1
ATOM 848 O O . SER A 1 107 ? -9.094 -8.014 6.352 1.00 97.19 107 SER A O 1
ATOM 850 N N . ALA A 1 108 ? -9.387 -8.400 4.167 1.00 96.06 108 ALA A N 1
ATOM 851 C CA . ALA A 1 108 ? -10.493 -7.449 4.035 1.00 96.06 108 ALA A CA 1
ATOM 852 C C . ALA A 1 108 ? -11.706 -7.813 4.916 1.00 96.06 108 ALA A C 1
ATOM 854 O O . ALA A 1 108 ? -12.415 -6.926 5.386 1.00 96.06 108 ALA A O 1
ATOM 855 N N . GLU A 1 109 ? -11.942 -9.105 5.162 1.00 95.38 109 GLU A N 1
ATOM 856 C CA . GLU A 1 109 ? -12.991 -9.577 6.074 1.00 95.38 109 GLU A CA 1
ATOM 857 C C . GLU A 1 109 ? -12.713 -9.135 7.518 1.00 95.38 109 GLU A C 1
ATOM 859 O O . GLU A 1 109 ? -13.596 -8.626 8.204 1.00 95.38 109 GLU A O 1
ATOM 864 N N . GLU A 1 110 ? -11.471 -9.287 7.976 1.00 94.81 110 GLU A N 1
ATOM 865 C CA . GLU A 1 110 ? -11.072 -8.895 9.327 1.00 94.81 110 GLU A CA 1
ATOM 866 C C . GLU A 1 110 ? -11.033 -7.364 9.485 1.00 94.81 110 GLU A C 1
ATOM 868 O O . GLU A 1 110 ? -11.411 -6.845 10.535 1.00 94.81 110 GLU A O 1
ATOM 873 N N . VAL A 1 111 ? -10.671 -6.626 8.425 1.00 94.50 111 VAL A N 1
ATOM 874 C CA . VAL A 1 111 ? -10.819 -5.159 8.365 1.00 94.50 111 VAL A CA 1
ATOM 875 C C . VAL A 1 111 ? -12.279 -4.756 8.579 1.00 94.50 111 VAL A C 1
ATOM 877 O O . VAL A 1 111 ? -12.559 -3.924 9.437 1.00 94.50 111 VAL A O 1
ATOM 880 N N . GLN A 1 112 ? -13.221 -5.371 7.858 1.00 93.25 112 GLN A N 1
ATOM 881 C CA . GLN A 1 112 ? -14.652 -5.079 8.011 1.00 93.25 112 GLN A CA 1
ATOM 882 C C . GLN A 1 112 ? -15.157 -5.379 9.423 1.00 93.25 112 GLN A C 1
ATOM 884 O O . GLN A 1 112 ? -15.861 -4.554 10.001 1.00 93.25 112 GLN A O 1
ATOM 889 N N . LYS A 1 113 ? -14.769 -6.523 10.003 1.00 91.19 113 LYS A N 1
ATOM 890 C CA . LYS A 1 113 ? -15.136 -6.874 11.385 1.00 91.19 113 LYS A CA 1
ATOM 891 C C . LYS A 1 113 ? -14.685 -5.799 12.370 1.00 91.19 113 LYS A C 1
ATOM 893 O O . LYS A 1 113 ? -15.464 -5.404 13.224 1.00 91.19 113 LYS A O 1
ATOM 898 N N . ARG A 1 114 ? -13.462 -5.286 12.229 1.00 89.38 114 ARG A N 1
ATOM 899 C CA . ARG A 1 114 ? -12.917 -4.260 13.133 1.00 89.38 114 ARG A CA 1
ATOM 900 C C . ARG A 1 114 ? -13.498 -2.868 12.907 1.00 89.38 114 ARG A C 1
ATOM 902 O O . ARG A 1 114 ? -13.618 -2.126 13.866 1.00 89.38 114 ARG A O 1
ATOM 909 N N . LEU A 1 115 ? -13.875 -2.523 11.675 1.00 85.31 115 LEU A N 1
ATOM 910 C CA . LEU A 1 115 ? -14.522 -1.240 11.373 1.00 85.31 115 LEU A CA 1
ATOM 911 C C . LEU A 1 115 ? -15.978 -1.173 11.850 1.00 85.31 115 LEU A C 1
ATOM 913 O O . LEU A 1 115 ? -16.465 -0.095 12.175 1.00 85.31 115 LEU A O 1
ATOM 917 N N . LEU A 1 116 ? -16.695 -2.300 11.824 1.00 78.06 116 LEU A N 1
ATOM 918 C CA . LEU A 1 116 ? -18.136 -2.350 12.100 1.00 78.06 116 LEU A CA 1
ATOM 919 C C . LEU A 1 116 ? -18.476 -2.724 13.544 1.00 78.06 116 LEU A C 1
ATOM 921 O O . LEU A 1 116 ? -19.618 -2.535 13.965 1.00 78.06 116 LEU A O 1
ATOM 925 N N . LEU A 1 117 ? -17.524 -3.273 14.297 1.00 61.69 117 LEU A N 1
ATOM 926 C CA . LEU A 1 117 ? -17.720 -3.543 15.714 1.00 61.69 117 LEU A CA 1
ATOM 927 C C . LEU A 1 117 ? -17.377 -2.273 16.504 1.00 61.69 117 LEU A C 1
ATOM 929 O O . LEU A 1 117 ? -16.264 -1.773 16.365 1.00 61.69 117 LEU A O 1
ATOM 933 N N . PRO A 1 118 ? -18.310 -1.730 17.307 1.00 53.06 118 PRO A N 1
ATOM 934 C CA . PRO A 1 118 ? -18.012 -0.575 18.138 1.00 53.06 118 PRO A CA 1
ATOM 935 C C . PRO A 1 118 ? -16.859 -0.909 19.086 1.00 53.06 118 PRO A C 1
ATOM 937 O O . PRO A 1 118 ? -16.812 -2.009 19.644 1.00 53.06 118 PRO A O 1
ATOM 940 N N . ASP A 1 119 ? -15.951 0.049 19.275 1.00 57.72 119 ASP A N 1
ATOM 941 C CA . ASP A 1 119 ? -14.959 -0.008 20.342 1.00 57.72 119 ASP A CA 1
ATOM 942 C C . ASP A 1 119 ? -15.724 -0.169 21.664 1.00 57.72 119 ASP A C 1
ATOM 944 O O . ASP A 1 119 ? -16.357 0.772 22.147 1.00 57.72 119 ASP A O 1
ATOM 948 N N . ASN A 1 120 ? -15.721 -1.379 22.232 1.00 48.22 120 ASN A N 1
ATOM 949 C CA . ASN A 1 120 ? -16.197 -1.608 23.591 1.00 48.22 120 ASN A CA 1
ATOM 950 C C . ASN A 1 120 ? -15.222 -0.890 24.536 1.00 48.22 120 ASN A C 1
ATOM 952 O O . ASN A 1 120 ? -14.225 -1.474 24.961 1.00 48.22 120 ASN A O 1
ATOM 956 N N . LYS A 1 121 ? -15.493 0.391 24.798 1.00 44.31 121 LYS A N 1
ATOM 957 C CA . LYS A 1 121 ? -14.941 1.145 25.926 1.00 44.31 121 LYS A CA 1
ATOM 958 C C . LYS A 1 121 ? -15.796 0.928 27.166 1.00 44.31 121 LYS A C 1
ATOM 960 O O . LYS A 1 121 ? -17.039 0.991 27.041 1.00 44.31 121 LYS A O 1
#

Foldseek 3Di:
DDPPPPLDDFLLLAAPVCLAPVDDDQLSVLSSVLLVVLCVVVLAPDDDPLLGADSVCSNPCPDPSVVSSVVSLVRVVNSLVPFDCPPDLVSVLSNLSNDNPSVSRDGPVVSVVSVPDPDPD